Protein AF-A0A7L1Y1B6-F1 (afdb_monomer)

Organism: NCBI:txid312124

Foldseek 3Di:
DDKDKDWDQDPVHNVDIDIDIDDDQADPDPPCGVVSSVVVVVVVVVVVVVVVVVVVQVVCVVVVNDDPQDPVNVVVVVVVVVVVVVVVVVVVVVVVVVVVVVVVVVVD

Sequence (108 aa):
VEERCVYRVNPENSGWTEVKREAWVSSSLFGVSRAIQEFGLARFKSNVTKSTKGFEYVLARMQGEAPSKTLVETAKEATEKAKETALAATEKAKDLASKAATKKKQYV

InterPro domains:
  IPR006797 PRELI/MSF1 domain [PF04707] (1-64)
  IPR006797 PRELI/MSF1 domain [PS50904] (1-67)
  IPR037365 Slowmo/Ups family [PTHR11158] (1-67)

Mean predicted aligned error: 12.16 Å

Secondary structure (DSSP, 8-state):
-EEEEEEEE-SS-TT-EEEEEEEE-----TTTHHHHHHHHHHHHHHHHHHHHHHHHHHHHHHTT-S-S--HHHHHHHHHHHHHHHHHHHHHHHHHHHHHHHHHHHTT-

Solvent-accessible surface area (backbone atoms only — not comparable to full-atom values): 6361 Å² total; per-residue (Å²): 116,50,78,49,77,50,77,44,69,29,93,92,39,82,91,39,75,41,75,51,77,48,72,50,64,77,61,89,50,81,99,46,29,65,63,53,33,52,51,45,50,54,49,48,58,52,45,55,56,51,51,52,53,51,50,52,52,52,50,32,49,76,72,69,74,47,75,89,73,46,74,66,54,57,50,49,53,54,51,51,53,51,52,52,54,51,51,56,51,52,52,52,51,50,55,52,51,51,54,54,54,54,59,60,62,75,78,111

pLDDT: mean 87.61, std 12.49, range [43.19, 97.69]

Structure (mmCIF, N/CA/C/O backbone):
data_AF-A0A7L1Y1B6-F1
#
_entry.id   AF-A0A7L1Y1B6-F1
#
loop_
_atom_site.group_PDB
_atom_site.id
_atom_site.type_symbol
_atom_site.label_atom_id
_atom_site.label_alt_id
_atom_site.label_comp_id
_atom_site.label_asym_id
_atom_site.label_entity_id
_atom_site.label_seq_id
_atom_site.pdbx_PDB_ins_code
_atom_site.Cartn_x
_atom_site.Cartn_y
_atom_site.Cartn_z
_atom_site.occupancy
_atom_site.B_iso_or_equiv
_atom_site.auth_seq_id
_atom_site.auth_comp_id
_atom_site.auth_asym_id
_atom_site.auth_atom_id
_atom_site.pdbx_PDB_model_num
ATOM 1 N N . VAL A 1 1 ? -0.910 1.210 -13.619 1.00 87.75 1 VAL A N 1
ATOM 2 C CA . VAL A 1 1 ? -0.524 0.507 -12.377 1.00 87.75 1 VAL A CA 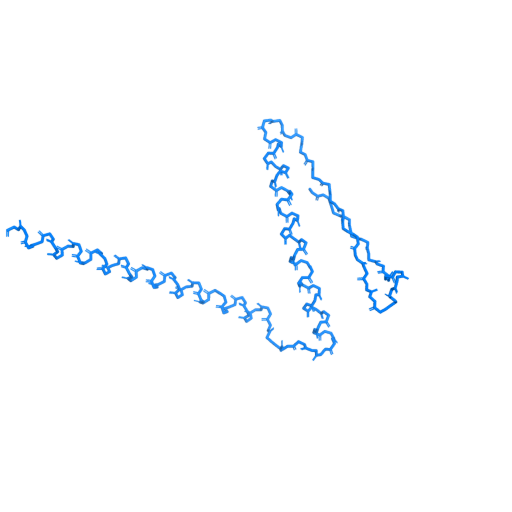1
ATOM 3 C C . VAL A 1 1 ? -1.374 -0.730 -12.314 1.00 87.75 1 VAL A C 1
ATOM 5 O O . VAL A 1 1 ? -2.591 -0.600 -12.284 1.00 87.75 1 VAL A O 1
ATOM 8 N N . GLU A 1 2 ? -0.738 -1.885 -12.369 1.00 95.69 2 GLU A N 1
ATOM 9 C CA . GLU A 1 2 ? -1.395 -3.181 -12.213 1.00 95.69 2 GLU A CA 1
ATOM 10 C C . GLU A 1 2 ? -1.117 -3.675 -10.795 1.00 95.69 2 GLU A C 1
ATOM 12 O O . GLU A 1 2 ? -0.001 -3.501 -10.306 1.00 95.69 2 GLU A O 1
ATOM 17 N N . GLU A 1 3 ? -2.116 -4.243 -10.124 1.00 95.75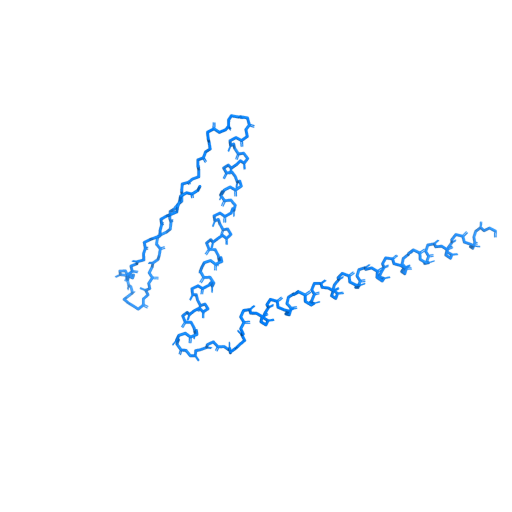 3 GLU A N 1
ATOM 18 C CA . GLU A 1 3 ? -2.002 -4.731 -8.747 1.00 95.75 3 GLU A CA 1
ATOM 19 C C . GLU A 1 3 ? -2.514 -6.168 -8.660 1.00 95.75 3 GLU A C 1
ATOM 21 O O . GLU A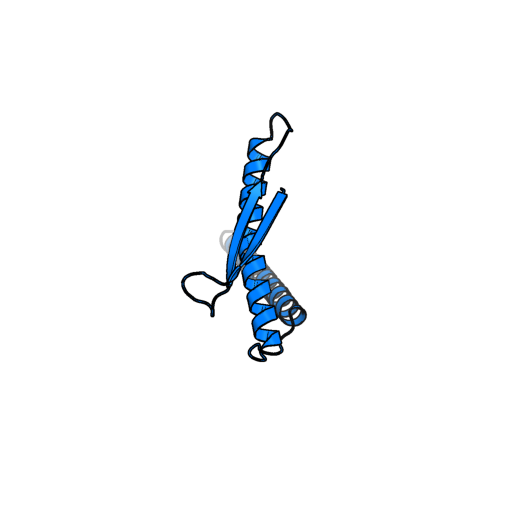 1 3 ? -3.574 -6.498 -9.195 1.00 95.75 3 GLU A O 1
ATOM 26 N N . ARG A 1 4 ? -1.773 -7.016 -7.944 1.00 96.94 4 ARG A N 1
ATOM 27 C CA . ARG A 1 4 ? -2.178 -8.376 -7.598 1.00 96.94 4 ARG A CA 1
ATOM 28 C C . ARG A 1 4 ? -2.113 -8.559 -6.090 1.00 96.94 4 ARG A C 1
ATOM 30 O O . ARG A 1 4 ? -1.062 -8.373 -5.480 1.00 96.94 4 ARG A O 1
ATOM 37 N N . CYS A 1 5 ? -3.230 -8.976 -5.503 1.00 96.88 5 CYS A N 1
ATOM 38 C CA . CYS A 1 5 ? -3.314 -9.367 -4.101 1.00 96.88 5 CYS A CA 1
ATOM 39 C C . CYS A 1 5 ? -3.683 -10.846 -3.998 1.00 96.88 5 CYS A C 1
ATOM 41 O O . CYS A 1 5 ? -4.682 -11.273 -4.572 1.00 96.88 5 CYS A O 1
ATOM 43 N N . VAL A 1 6 ? -2.900 -11.614 -3.245 1.00 97.69 6 VAL A N 1
ATOM 44 C CA . VAL A 1 6 ? -3.199 -13.012 -2.918 1.00 97.69 6 VAL A CA 1
ATOM 45 C C . VAL A 1 6 ? -3.388 -13.115 -1.415 1.00 97.69 6 VAL A C 1
ATOM 47 O O . VAL A 1 6 ? -2.471 -12.806 -0.654 1.00 97.69 6 VAL A O 1
ATOM 50 N N . TYR A 1 7 ? -4.576 -13.548 -1.008 1.00 96.88 7 TYR A N 1
ATOM 51 C CA . TYR A 1 7 ? -4.936 -13.784 0.384 1.00 96.88 7 TYR A CA 1
ATOM 52 C C . TYR A 1 7 ? -4.872 -15.282 0.656 1.00 96.88 7 TYR A C 1
ATOM 54 O O . TYR A 1 7 ? -5.399 -16.072 -0.129 1.00 96.88 7 TYR A O 1
ATOM 62 N N . ARG A 1 8 ? -4.216 -15.675 1.745 1.00 97.25 8 ARG A N 1
ATOM 63 C CA . ARG A 1 8 ? -4.145 -17.072 2.182 1.00 97.25 8 ARG A CA 1
ATOM 64 C C . ARG A 1 8 ? -4.107 -17.149 3.703 1.00 97.25 8 ARG A C 1
ATOM 66 O O . ARG A 1 8 ? -3.774 -16.171 4.369 1.00 97.25 8 ARG A O 1
ATOM 73 N N . VAL A 1 9 ? -4.461 -18.306 4.246 1.00 97.44 9 VAL A N 1
ATOM 74 C CA . VAL A 1 9 ? -4.264 -18.583 5.673 1.00 97.44 9 VAL A CA 1
ATOM 75 C C . VAL A 1 9 ? -2.763 -18.601 5.947 1.00 97.44 9 VAL A C 1
ATOM 77 O O . VAL A 1 9 ? -2.002 -19.158 5.153 1.00 97.44 9 VAL A O 1
ATOM 80 N N . ASN A 1 10 ? -2.335 -17.955 7.028 1.00 96.62 10 ASN A N 1
ATOM 81 C CA . ASN A 1 10 ? -0.928 -17.904 7.388 1.00 96.62 10 ASN A CA 1
ATOM 82 C C . ASN A 1 10 ? -0.438 -19.322 7.771 1.00 96.62 10 ASN A C 1
ATOM 84 O O . ASN A 1 10 ? -1.102 -20.005 8.554 1.00 96.62 10 ASN A O 1
ATOM 88 N N . PRO A 1 11 ? 0.702 -19.786 7.227 1.00 94.88 11 PRO A N 1
ATOM 89 C CA . PRO A 1 11 ? 1.200 -21.143 7.449 1.00 94.88 11 PRO A CA 1
ATOM 90 C C . PRO A 1 11 ? 1.675 -21.391 8.887 1.00 94.88 11 PRO A C 1
ATOM 92 O O . PRO A 1 11 ? 1.684 -22.534 9.330 1.00 94.88 11 PRO A O 1
ATOM 95 N N . GLU A 1 12 ? 2.066 -20.342 9.611 1.00 96.75 12 GLU A N 1
ATOM 96 C CA . GLU A 1 12 ? 2.525 -20.402 11.003 1.00 96.75 12 GLU A CA 1
ATOM 97 C C . GLU A 1 12 ? 1.367 -20.236 11.996 1.00 96.75 12 GLU A C 1
ATOM 99 O O . GLU A 1 12 ? 1.442 -20.708 13.129 1.00 96.75 12 GLU A O 1
ATOM 104 N N . ASN A 1 13 ? 0.282 -19.575 11.582 1.00 96.50 13 ASN A N 1
ATOM 105 C CA . ASN A 1 13 ? -0.883 -19.331 12.421 1.00 96.50 13 ASN A CA 1
ATOM 106 C C . ASN A 1 13 ? -2.183 -19.423 11.615 1.00 96.50 13 ASN A C 1
ATOM 108 O O . ASN A 1 13 ? -2.556 -18.497 10.895 1.00 96.50 13 ASN A O 1
ATOM 112 N N . SER A 1 14 ? -2.937 -20.505 11.817 1.00 94.81 14 SER A N 1
ATOM 113 C CA . SER A 1 14 ? -4.204 -20.742 11.118 1.00 94.81 14 SER A CA 1
ATOM 114 C C . SER A 1 14 ? -5.309 -19.732 11.448 1.00 94.81 14 SER A C 1
ATOM 116 O O . SER A 1 14 ? -6.297 -19.653 10.723 1.00 94.81 14 SER A O 1
ATOM 118 N N . GLY A 1 15 ? -5.167 -18.969 12.536 1.00 95.00 15 GLY A N 1
ATOM 119 C CA . GLY A 1 15 ? -6.078 -17.885 12.899 1.00 95.00 15 GLY A CA 1
ATOM 120 C C . GLY A 1 15 ? -5.804 -16.577 12.154 1.00 95.00 15 GLY A C 1
ATOM 121 O O . GLY A 1 15 ? -6.594 -15.642 12.262 1.00 95.00 15 GLY A O 1
ATOM 122 N N . TRP A 1 16 ? -4.697 -16.476 11.413 1.00 95.50 16 TRP A N 1
ATOM 123 C CA . TRP A 1 16 ? -4.319 -15.268 10.683 1.00 95.50 16 TRP A CA 1
ATOM 124 C C . TRP A 1 16 ? -4.508 -15.441 9.179 1.00 95.50 16 TRP A C 1
ATOM 126 O O . TRP A 1 16 ? -4.249 -16.495 8.602 1.00 95.50 16 TRP A O 1
ATOM 136 N N . THR A 1 17 ? -4.919 -14.358 8.522 1.00 95.81 17 THR A N 1
ATOM 137 C CA . THR A 1 17 ? -4.891 -14.256 7.061 1.00 95.81 17 THR A CA 1
ATOM 138 C C . THR A 1 17 ? -3.694 -13.411 6.665 1.00 95.81 17 THR A C 1
ATOM 140 O O . THR A 1 17 ? -3.592 -12.250 7.056 1.00 95.81 17 THR A O 1
ATOM 143 N N . GLU A 1 18 ? -2.791 -13.977 5.875 1.00 95.81 18 GLU A N 1
ATOM 144 C CA . GLU A 1 18 ? -1.711 -13.218 5.262 1.00 95.81 18 GLU A CA 1
ATOM 145 C C . GLU A 1 18 ? -2.115 -12.726 3.867 1.00 95.81 18 GLU A C 1
ATOM 147 O O . GLU A 1 18 ? -2.833 -13.393 3.115 1.00 95.81 18 GLU A O 1
ATOM 152 N N . VAL A 1 19 ? -1.633 -11.538 3.509 1.00 96.19 19 VAL A N 1
ATOM 153 C CA . VAL A 1 19 ? -1.857 -10.938 2.195 1.00 96.19 19 VAL A CA 1
ATOM 154 C C . VAL A 1 19 ? -0.522 -10.628 1.536 1.00 96.19 19 VAL A C 1
ATOM 156 O O . VAL A 1 19 ? 0.277 -9.846 2.046 1.00 96.19 19 VAL A O 1
ATOM 159 N N . LYS A 1 20 ? -0.292 -11.209 0.357 1.00 96.69 20 LYS A N 1
ATOM 160 C CA . LYS A 1 20 ? 0.827 -10.842 -0.511 1.00 96.69 20 LYS A CA 1
ATOM 161 C C . LYS A 1 20 ? 0.332 -9.846 -1.556 1.00 96.69 20 LYS A C 1
ATOM 163 O O . LYS A 1 20 ? -0.565 -10.179 -2.329 1.00 96.69 20 LYS A O 1
ATOM 168 N N . ARG A 1 21 ? 0.912 -8.643 -1.577 1.00 96.88 21 ARG A N 1
ATOM 169 C CA . ARG A 1 21 ? 0.563 -7.570 -2.524 1.00 96.88 21 ARG A CA 1
ATOM 170 C C . ARG A 1 21 ? 1.737 -7.259 -3.436 1.00 96.88 21 ARG A C 1
ATOM 172 O O . ARG A 1 21 ? 2.842 -7.013 -2.960 1.00 96.88 21 ARG A O 1
ATOM 179 N N . GLU A 1 22 ? 1.482 -7.248 -4.732 1.00 96.56 22 GLU A N 1
ATOM 180 C CA . GLU A 1 22 ? 2.454 -6.935 -5.776 1.00 96.56 22 GLU A CA 1
ATOM 181 C C . GLU A 1 22 ? 1.860 -5.870 -6.696 1.00 96.56 22 GLU A C 1
ATOM 183 O O . GLU A 1 22 ? 0.658 -5.885 -6.968 1.00 96.56 22 GLU A O 1
ATOM 188 N N . ALA A 1 23 ? 2.692 -4.944 -7.169 1.00 96.44 23 ALA A N 1
ATOM 189 C CA . ALA A 1 23 ? 2.266 -3.927 -8.117 1.00 96.44 23 ALA A CA 1
ATOM 190 C C . ALA A 1 23 ? 3.325 -3.672 -9.187 1.00 96.44 23 ALA A C 1
ATOM 192 O O . ALA A 1 23 ? 4.520 -3.615 -8.895 1.00 96.44 23 ALA A O 1
ATOM 193 N N . TRP A 1 24 ? 2.860 -3.453 -10.415 1.00 96.81 24 TRP A N 1
ATOM 194 C CA . TRP A 1 24 ? 3.685 -3.088 -11.561 1.00 96.81 24 TRP A CA 1
ATOM 195 C C . TRP A 1 24 ? 3.351 -1.663 -11.995 1.00 96.81 24 TRP A C 1
ATOM 197 O O . TRP A 1 24 ? 2.209 -1.326 -12.334 1.00 96.81 24 TRP A O 1
ATOM 207 N N . VAL A 1 25 ? 4.367 -0.800 -11.953 1.00 94.56 25 VAL A N 1
ATOM 208 C CA . VAL A 1 25 ? 4.270 0.607 -12.344 1.00 94.56 25 VAL A C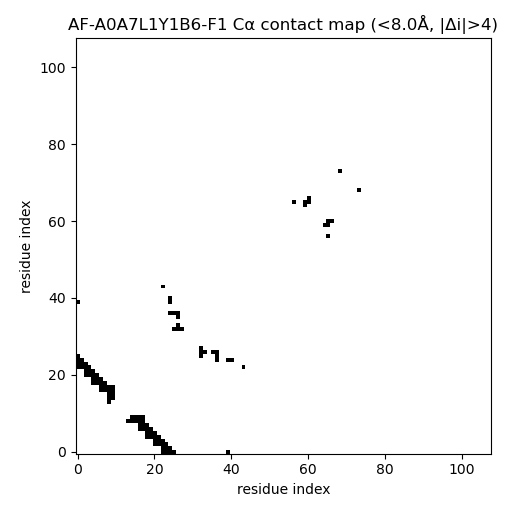A 1
ATOM 209 C C . VAL A 1 25 ? 5.182 0.839 -13.542 1.00 94.56 25 VAL A C 1
ATOM 211 O O . VAL A 1 25 ? 6.396 0.941 -13.403 1.00 94.56 25 VAL A O 1
ATOM 214 N N . SER A 1 26 ? 4.587 0.927 -14.726 1.00 93.12 26 SER A N 1
ATOM 215 C CA . SER A 1 26 ? 5.276 1.176 -15.991 1.00 93.12 26 SER A CA 1
ATOM 216 C C . SER A 1 26 ? 4.778 2.477 -16.631 1.00 93.12 26 SER A C 1
ATOM 218 O O . SER A 1 26 ? 3.666 2.937 -16.367 1.00 93.12 26 SER A O 1
ATOM 220 N N . SER A 1 27 ? 5.627 3.101 -17.452 1.00 94.00 27 SER A N 1
ATOM 221 C CA . SER A 1 27 ? 5.262 4.258 -18.275 1.00 94.00 27 SER A CA 1
ATOM 222 C C . SER A 1 27 ? 6.084 4.250 -19.558 1.00 94.00 27 SER A C 1
ATOM 224 O O . SER A 1 27 ? 7.310 4.175 -19.497 1.00 94.00 27 SER A O 1
ATOM 226 N N . SER A 1 28 ? 5.408 4.336 -20.703 1.00 93.75 28 SER A N 1
ATOM 227 C CA . SER A 1 28 ? 6.012 4.442 -22.038 1.00 93.75 28 SER A CA 1
ATOM 228 C C . SER A 1 28 ? 6.219 5.893 -22.493 1.00 93.75 28 SER A C 1
ATOM 230 O O . SER A 1 28 ? 6.751 6.129 -23.575 1.00 93.75 28 SER A O 1
ATOM 232 N N . LEU A 1 29 ? 5.811 6.878 -21.683 1.00 92.44 29 LEU A N 1
ATOM 233 C CA . LEU A 1 29 ? 5.884 8.297 -22.032 1.00 92.44 29 LEU A CA 1
ATOM 234 C C . LEU A 1 29 ? 7.299 8.844 -21.824 1.00 92.44 29 LEU A C 1
ATOM 236 O O . LEU A 1 29 ? 7.747 9.061 -20.695 1.00 92.44 29 LEU A O 1
ATOM 240 N N . PHE A 1 30 ? 7.997 9.085 -22.931 1.00 88.75 30 PHE A N 1
ATOM 241 C CA . PHE A 1 30 ? 9.341 9.655 -22.929 1.00 88.75 30 PHE A CA 1
ATOM 242 C C . PHE A 1 30 ? 9.355 11.070 -22.323 1.00 88.75 30 PHE A C 1
ATOM 244 O O . PHE A 1 30 ? 8.409 11.838 -22.477 1.00 88.75 30 PHE A O 1
ATOM 251 N N . GLY A 1 31 ? 10.418 11.411 -21.592 1.00 92.75 31 GLY A N 1
ATOM 252 C CA . GLY A 1 31 ? 10.579 12.716 -20.934 1.00 92.75 31 GLY A CA 1
ATOM 253 C C . GLY A 1 31 ? 9.864 12.874 -19.584 1.00 92.75 31 GLY A C 1
ATOM 254 O O . GLY A 1 31 ? 10.287 13.697 -18.779 1.00 92.75 31 GLY A O 1
ATOM 255 N N . VAL A 1 32 ? 8.844 12.061 -19.281 1.00 94.94 32 VAL A N 1
ATOM 256 C CA . VAL A 1 32 ? 8.106 12.114 -17.995 1.00 94.94 32 VAL A CA 1
ATOM 257 C C . VAL A 1 32 ? 7.929 10.751 -17.317 1.00 94.94 32 VAL A C 1
ATOM 259 O O . VAL A 1 32 ? 7.305 10.656 -16.258 1.00 94.94 32 VAL A O 1
ATOM 262 N N . SER A 1 33 ? 8.488 9.685 -17.893 1.00 94.88 33 SER A N 1
ATOM 263 C CA . SER A 1 33 ? 8.327 8.303 -17.421 1.00 94.88 33 SER A CA 1
ATOM 264 C C . SER A 1 33 ? 8.651 8.136 -15.937 1.00 94.88 33 SER A C 1
ATOM 266 O O . SER A 1 33 ? 7.857 7.548 -15.203 1.00 94.88 33 SER A O 1
ATOM 268 N N . ARG A 1 34 ? 9.767 8.713 -15.477 1.00 94.38 34 ARG A N 1
ATOM 269 C CA . ARG A 1 34 ? 10.200 8.646 -14.076 1.00 94.38 34 ARG A CA 1
ATOM 270 C C . ARG A 1 34 ? 9.202 9.303 -13.123 1.00 94.38 34 ARG A C 1
ATOM 272 O O . ARG A 1 34 ? 8.834 8.692 -12.127 1.00 94.38 34 ARG A O 1
ATOM 279 N N . ALA A 1 35 ? 8.719 10.501 -13.451 1.00 95.56 35 ALA A N 1
ATOM 280 C CA . ALA A 1 35 ? 7.745 11.206 -12.619 1.00 95.56 35 ALA A CA 1
ATOM 281 C C . ALA A 1 35 ? 6.431 10.414 -12.498 1.00 95.56 35 ALA A C 1
ATOM 283 O O . ALA A 1 35 ? 5.862 10.303 -11.413 1.00 95.56 35 ALA A O 1
ATOM 284 N N . ILE A 1 36 ? 5.978 9.798 -13.595 1.00 95.44 36 ILE A N 1
ATOM 285 C CA . ILE A 1 36 ? 4.785 8.939 -13.601 1.00 95.44 36 ILE A CA 1
ATOM 286 C C . ILE A 1 36 ? 5.001 7.686 -12.745 1.00 95.44 36 ILE A C 1
ATOM 288 O O . ILE A 1 36 ? 4.103 7.289 -12.000 1.00 95.44 36 ILE A O 1
ATOM 292 N N . GLN A 1 37 ? 6.181 7.067 -12.824 1.00 95.88 37 GLN A N 1
ATOM 293 C CA . GLN A 1 37 ? 6.509 5.893 -12.017 1.00 95.88 37 GLN A CA 1
ATOM 294 C C . GLN A 1 37 ? 6.575 6.224 -10.523 1.00 95.88 37 GLN A C 1
ATOM 296 O O . GLN A 1 37 ? 5.979 5.517 -9.710 1.00 95.88 37 GLN A O 1
ATOM 301 N N . GLU A 1 38 ? 7.228 7.326 -10.154 1.00 95.75 38 GLU A N 1
ATOM 302 C CA . GLU A 1 38 ? 7.298 7.796 -8.767 1.00 95.75 38 GLU A CA 1
ATOM 303 C C . GLU A 1 38 ? 5.904 8.144 -8.223 1.00 95.75 38 GLU A C 1
ATOM 305 O O . GLU A 1 38 ? 5.545 7.724 -7.118 1.00 95.75 38 GLU A O 1
ATOM 310 N N . PHE A 1 39 ? 5.069 8.814 -9.025 1.00 95.94 39 PHE A N 1
ATOM 311 C CA . PHE A 1 39 ? 3.669 9.074 -8.687 1.00 95.94 39 PHE A CA 1
ATOM 312 C C . P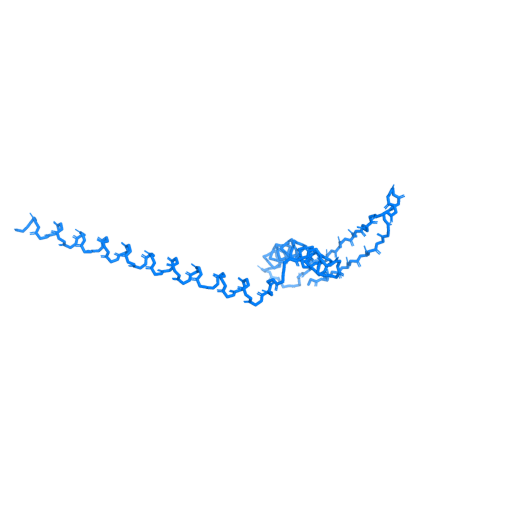HE A 1 39 ? 2.877 7.777 -8.476 1.00 95.94 39 PHE A C 1
ATOM 314 O O . PHE A 1 39 ? 2.161 7.634 -7.480 1.00 95.94 39 PHE A O 1
ATOM 321 N N . GLY A 1 40 ? 3.019 6.809 -9.385 1.00 96.12 40 GLY A N 1
ATOM 322 C CA . GLY A 1 40 ? 2.365 5.506 -9.286 1.00 96.12 40 GLY A CA 1
ATOM 32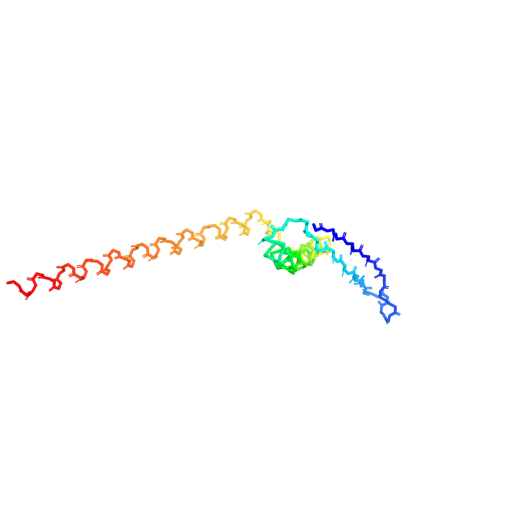3 C C . GLY A 1 40 ? 2.783 4.739 -8.030 1.00 96.12 40 GLY A C 1
ATOM 324 O O . GLY A 1 40 ? 1.924 4.203 -7.329 1.00 96.12 40 GLY A O 1
ATOM 325 N N . LEU A 1 41 ? 4.075 4.755 -7.691 1.00 95.19 41 LEU A N 1
ATOM 326 C CA . LEU A 1 41 ? 4.607 4.132 -6.478 1.00 95.19 41 LEU A CA 1
ATOM 327 C C . LEU A 1 41 ? 4.067 4.798 -5.206 1.00 95.19 41 LEU A C 1
ATOM 329 O O . LEU A 1 41 ? 3.634 4.107 -4.282 1.00 95.19 41 LEU A O 1
ATOM 333 N N . ALA A 1 42 ? 4.065 6.132 -5.151 1.00 96.38 42 ALA A N 1
ATOM 334 C CA . ALA A 1 42 ? 3.515 6.873 -4.018 1.00 96.38 42 ALA A CA 1
ATOM 335 C C . ALA A 1 42 ? 2.019 6.569 -3.826 1.00 96.38 42 ALA A C 1
ATOM 337 O O . ALA A 1 42 ? 1.561 6.326 -2.704 1.00 96.38 42 ALA A O 1
ATOM 338 N N . ARG A 1 43 ? 1.264 6.507 -4.929 1.00 96.31 43 ARG A N 1
ATOM 339 C CA . ARG A 1 43 ? -0.159 6.158 -4.912 1.00 96.31 43 ARG A CA 1
ATOM 340 C C . ARG A 1 43 ? -0.387 4.725 -4.438 1.00 96.31 43 ARG A C 1
ATOM 342 O O . ARG A 1 43 ? -1.255 4.518 -3.594 1.00 96.31 43 ARG A O 1
ATOM 349 N N . PHE A 1 44 ? 0.406 3.762 -4.909 1.00 95.50 44 PHE A N 1
ATOM 350 C CA . PHE A 1 44 ? 0.329 2.372 -4.455 1.00 95.50 44 PHE A CA 1
ATOM 351 C C . PHE A 1 44 ? 0.544 2.259 -2.940 1.00 95.50 44 PHE A C 1
ATOM 353 O O . PHE A 1 44 ? -0.293 1.687 -2.247 1.00 95.50 44 PHE A O 1
ATOM 360 N N . LYS A 1 45 ? 1.589 2.896 -2.393 1.00 95.00 45 LYS A N 1
ATOM 361 C CA . LYS A 1 45 ? 1.843 2.912 -0.940 1.00 95.00 45 LYS A CA 1
ATOM 362 C C . LYS A 1 45 ? 0.666 3.491 -0.146 1.00 95.00 45 LYS A C 1
ATOM 364 O O . LYS A 1 45 ? 0.272 2.929 0.871 1.00 95.00 45 LYS A O 1
ATOM 369 N N . SER A 1 46 ? 0.072 4.592 -0.617 1.00 96.12 46 SER A N 1
ATOM 370 C CA . SER A 1 46 ? -1.119 5.175 0.020 1.00 96.12 46 SER A CA 1
ATOM 371 C C . SER A 1 46 ? -2.323 4.230 -0.035 1.00 96.12 46 SER A C 1
ATOM 373 O O . SER A 1 46 ? -3.052 4.091 0.950 1.00 96.12 46 SER A O 1
ATOM 375 N N . ASN A 1 47 ? -2.522 3.568 -1.176 1.00 95.50 47 ASN A N 1
ATOM 376 C CA . ASN A 1 47 ? -3.621 2.635 -1.380 1.00 95.50 47 ASN A CA 1
ATOM 377 C C . ASN A 1 47 ? -3.494 1.405 -0.480 1.00 95.50 47 ASN A C 1
ATOM 379 O O . ASN A 1 47 ? -4.491 1.017 0.113 1.00 95.50 47 ASN A O 1
ATOM 383 N N . VAL A 1 48 ? -2.290 0.861 -0.286 1.00 95.56 48 VAL A N 1
ATOM 384 C CA . VAL A 1 48 ? -2.039 -0.254 0.643 1.00 95.56 48 VAL A CA 1
ATOM 385 C C . VAL A 1 48 ? -2.585 0.055 2.040 1.00 95.56 48 VAL A C 1
ATOM 387 O O . VAL A 1 48 ? -3.344 -0.738 2.595 1.00 95.56 48 VAL A O 1
ATOM 390 N N . THR A 1 49 ? -2.275 1.236 2.581 1.00 94.44 49 THR A N 1
ATOM 391 C CA . THR A 1 49 ? -2.770 1.662 3.898 1.00 94.44 49 THR A CA 1
ATOM 392 C C . THR A 1 49 ? -4.287 1.833 3.915 1.00 94.44 49 THR A C 1
ATOM 394 O O . THR A 1 49 ? -4.945 1.408 4.863 1.00 94.44 49 THR A O 1
ATOM 397 N N . LYS A 1 50 ? -4.862 2.457 2.880 1.00 95.69 50 LYS A N 1
ATOM 398 C CA . LYS A 1 50 ? -6.314 2.682 2.787 1.00 95.69 50 LYS A CA 1
ATOM 399 C C . LYS A 1 50 ? -7.083 1.368 2.690 1.00 95.69 50 LYS A C 1
ATOM 401 O O . LYS A 1 50 ? -8.062 1.198 3.405 1.00 95.69 50 LYS A O 1
ATOM 406 N N . SER A 1 51 ? -6.621 0.447 1.850 1.00 94.69 51 SER A N 1
ATOM 407 C CA . SER A 1 51 ? -7.243 -0.860 1.660 1.00 94.69 51 SER A CA 1
ATOM 408 C C . SER A 1 51 ? -7.172 -1.694 2.935 1.00 94.69 51 SER A C 1
ATOM 410 O O . SER A 1 51 ? -8.192 -2.240 3.333 1.00 94.69 51 SER A O 1
ATOM 412 N N . THR A 1 52 ? -6.023 -1.740 3.626 1.00 94.19 52 THR A N 1
ATOM 413 C CA . THR A 1 52 ? -5.923 -2.430 4.926 1.00 94.19 52 THR A CA 1
ATOM 414 C C . THR A 1 52 ? -6.913 -1.855 5.945 1.00 94.19 52 THR A C 1
ATOM 416 O O . THR A 1 52 ? -7.708 -2.610 6.493 1.00 94.19 52 THR A O 1
ATOM 419 N N . LYS A 1 53 ? -6.960 -0.526 6.121 1.00 93.81 53 LYS A N 1
ATOM 420 C CA . LYS A 1 53 ? -7.919 0.117 7.040 1.00 93.81 53 LYS A CA 1
ATOM 421 C C . LYS A 1 53 ? -9.378 -0.136 6.654 1.00 93.81 53 LYS A C 1
ATOM 423 O O . LYS A 1 53 ? -10.228 -0.315 7.518 1.00 93.81 53 LYS A O 1
ATOM 428 N N . GLY A 1 54 ? -9.679 -0.133 5.355 1.00 94.00 54 GLY A N 1
ATOM 429 C CA . GLY A 1 54 ? -11.014 -0.443 4.847 1.00 94.00 54 GLY A CA 1
ATOM 430 C C . GLY A 1 54 ? -11.427 -1.881 5.157 1.00 94.00 54 GLY A C 1
ATOM 431 O O . GLY A 1 54 ? -12.554 -2.106 5.591 1.00 94.00 54 GLY A O 1
ATOM 432 N N . PHE A 1 55 ? -10.509 -2.838 4.996 1.00 93.56 55 PHE A N 1
ATOM 433 C CA . PHE A 1 55 ? -10.740 -4.231 5.377 1.00 93.56 55 PHE A CA 1
ATOM 434 C C . PHE A 1 55 ? -10.971 -4.380 6.879 1.00 93.56 55 PHE A C 1
ATOM 436 O O . PHE A 1 55 ? -11.968 -4.979 7.266 1.00 93.56 55 PHE A O 1
ATOM 443 N N . GLU A 1 56 ? -10.110 -3.795 7.714 1.00 91.56 56 GLU A N 1
ATOM 444 C CA . GLU A 1 56 ? -10.268 -3.804 9.175 1.00 91.56 56 GLU A CA 1
ATOM 445 C C . GLU A 1 56 ? -11.631 -3.240 9.597 1.00 91.56 56 GLU A C 1
ATOM 447 O O . GLU A 1 56 ? -12.333 -3.853 10.396 1.00 91.56 56 GLU A O 1
ATOM 452 N N . TYR A 1 57 ? -12.054 -2.119 9.001 1.00 90.75 57 TYR A N 1
ATOM 453 C CA . TYR A 1 57 ? -13.361 -1.518 9.273 1.00 90.75 57 TYR A CA 1
ATOM 454 C C . TYR A 1 57 ? -14.524 -2.461 8.941 1.00 90.75 57 TYR A C 1
ATOM 456 O O . TYR A 1 57 ? -15.445 -2.623 9.743 1.00 90.75 57 TYR A O 1
ATOM 464 N N . VAL A 1 58 ? -14.502 -3.083 7.758 1.00 92.44 58 VAL A N 1
ATOM 465 C CA . VAL A 1 58 ? -15.568 -4.004 7.339 1.00 92.44 58 VAL A CA 1
ATOM 466 C C . VAL A 1 58 ? -15.581 -5.253 8.218 1.00 92.44 58 VAL A C 1
ATOM 468 O O . VAL A 1 58 ? -16.657 -5.660 8.647 1.00 92.44 58 VAL A O 1
ATOM 471 N N . LEU A 1 59 ? -14.415 -5.820 8.540 1.00 91.12 59 LEU A N 1
ATOM 472 C CA . LEU A 1 59 ? -14.301 -6.993 9.410 1.00 91.12 59 LEU A CA 1
ATOM 473 C C . LEU A 1 59 ? -14.841 -6.710 10.814 1.00 91.12 59 LEU A C 1
ATOM 475 O O . LEU A 1 59 ? -15.710 -7.444 11.278 1.00 91.12 59 LEU A O 1
ATOM 479 N N . ALA A 1 60 ? -14.428 -5.603 11.436 1.00 88.81 60 ALA A N 1
ATOM 480 C CA . ALA A 1 60 ? -14.933 -5.198 12.746 1.00 88.81 60 ALA A CA 1
ATOM 481 C C . ALA A 1 60 ? -16.456 -4.984 12.729 1.00 88.81 60 ALA A C 1
ATOM 483 O O . ALA A 1 60 ? -17.159 -5.349 13.669 1.00 88.81 60 ALA A O 1
ATOM 484 N N . ARG A 1 61 ? -17.004 -4.435 11.635 1.00 88.81 61 ARG A N 1
ATOM 485 C CA . ARG A 1 61 ? -18.456 -4.271 11.479 1.00 88.81 61 ARG A CA 1
ATOM 486 C C . ARG A 1 61 ? -19.180 -5.607 11.308 1.00 88.81 61 ARG A C 1
ATOM 488 O O . ARG A 1 61 ? -20.260 -5.772 11.863 1.00 88.81 61 ARG A O 1
ATOM 495 N N . MET A 1 62 ? -18.605 -6.545 10.559 1.00 89.94 62 MET A N 1
ATOM 496 C CA . MET A 1 62 ? -19.152 -7.897 10.399 1.00 89.94 62 MET A CA 1
ATOM 497 C C . MET A 1 62 ? -19.120 -8.689 11.712 1.00 89.94 62 MET A C 1
ATOM 499 O O . MET A 1 62 ? -20.023 -9.480 11.960 1.00 89.94 62 MET A O 1
ATOM 503 N N . GLN A 1 63 ? -18.109 -8.456 12.551 1.00 89.31 63 GLN A N 1
ATOM 504 C CA . GLN A 1 63 ? -17.933 -9.097 13.859 1.00 89.31 63 GLN A CA 1
ATOM 505 C C . GLN A 1 63 ? -18.726 -8.408 14.985 1.00 89.31 63 GLN A C 1
ATOM 507 O O . GLN A 1 63 ? -18.775 -8.917 16.099 1.00 89.31 63 GLN A O 1
ATOM 512 N N . GLY A 1 64 ? -19.378 -7.273 14.704 1.00 85.38 64 GLY A N 1
ATOM 513 C CA . GLY A 1 64 ? -20.154 -6.514 15.691 1.00 85.38 64 GLY A CA 1
ATOM 514 C C . GLY A 1 64 ? -19.309 -5.680 16.662 1.00 85.38 64 GLY A C 1
ATOM 515 O O . GLY A 1 64 ? -19.846 -5.148 17.628 1.00 85.38 64 GLY A O 1
ATOM 516 N N . GLU A 1 65 ? -18.009 -5.538 16.404 1.00 78.75 65 GLU A N 1
ATOM 517 C CA . GLU A 1 65 ? -17.052 -4.809 17.247 1.00 78.75 65 GLU A CA 1
ATOM 518 C C . GLU A 1 65 ? -16.968 -3.310 16.903 1.00 78.75 65 GLU A C 1
ATOM 520 O O . GLU A 1 65 ? -16.491 -2.503 17.703 1.00 78.75 65 GLU A O 1
ATOM 525 N N . ALA A 1 66 ? -17.419 -2.903 15.712 1.00 67.50 66 ALA A N 1
ATOM 526 C CA . ALA A 1 66 ? -17.303 -1.516 15.267 1.00 67.50 66 ALA A CA 1
ATOM 527 C C . ALA A 1 66 ? -18.399 -0.601 15.865 1.00 67.50 66 ALA A C 1
ATOM 529 O O . ALA A 1 66 ? -19.585 -0.937 15.785 1.00 67.50 66 ALA A O 1
ATOM 530 N N . PRO A 1 67 ? -18.053 0.613 16.351 1.00 61.31 67 PRO A N 1
ATOM 531 C CA . PRO A 1 67 ? -19.044 1.640 16.649 1.00 61.31 67 PRO A CA 1
ATOM 532 C C . PRO A 1 67 ? -19.830 1.975 15.377 1.00 61.31 67 PRO A C 1
ATOM 534 O O . PRO A 1 67 ? -19.252 2.149 14.304 1.00 61.31 67 PRO A O 1
ATOM 537 N N . SER A 1 68 ? -21.147 2.120 15.499 1.00 59.06 68 SER A N 1
ATOM 538 C CA . SER A 1 68 ? -22.105 2.347 14.406 1.00 59.06 68 SER A CA 1
ATOM 539 C C . SER A 1 68 ? -21.944 3.670 13.640 1.00 59.06 68 SER A C 1
ATOM 541 O O . SER A 1 68 ? -22.816 4.013 12.840 1.00 59.06 68 SER A O 1
ATOM 543 N N . LYS A 1 69 ? -20.846 4.413 13.836 1.00 61.94 69 LYS A N 1
ATOM 544 C CA . LYS A 1 69 ? -20.588 5.633 13.074 1.00 61.94 69 LYS A CA 1
ATOM 545 C C . LYS A 1 69 ? -20.291 5.271 11.626 1.00 61.94 69 LYS A C 1
ATOM 547 O O . LYS A 1 69 ? -19.349 4.543 11.296 1.00 61.94 69 LYS A O 1
ATOM 552 N N . THR A 1 70 ? -21.143 5.759 10.741 1.00 62.94 70 THR A N 1
ATOM 553 C CA . THR A 1 70 ? -21.018 5.496 9.308 1.00 62.94 70 THR A CA 1
ATOM 554 C C . THR A 1 70 ? -19.857 6.303 8.724 1.00 62.94 70 THR A C 1
ATOM 556 O O . THR A 1 70 ? -19.566 7.406 9.181 1.00 62.94 70 THR A O 1
ATOM 559 N N . LEU A 1 71 ? -19.213 5.804 7.659 1.00 65.19 71 LEU A N 1
ATOM 560 C CA . LEU A 1 71 ? -18.181 6.557 6.920 1.00 65.19 71 LEU A CA 1
ATOM 561 C C . LEU A 1 71 ? -18.662 7.961 6.499 1.00 65.19 71 LEU A C 1
ATOM 563 O O . LEU A 1 71 ? -17.861 8.885 6.379 1.00 65.19 71 LEU A O 1
ATOM 567 N N . VAL A 1 72 ? -19.976 8.124 6.312 1.00 65.44 72 VAL A N 1
ATOM 568 C CA . VAL A 1 72 ? -20.642 9.397 6.013 1.00 65.44 72 VAL A CA 1
ATOM 569 C C . VAL A 1 72 ? -20.558 10.374 7.186 1.00 65.44 72 VAL A C 1
ATOM 571 O O . VAL A 1 72 ? -20.293 11.553 6.965 1.00 65.44 72 VAL A O 1
ATOM 574 N N . GLU A 1 73 ? -20.743 9.914 8.424 1.00 71.75 73 GLU A N 1
ATOM 575 C CA . GLU A 1 73 ? -20.584 10.758 9.614 1.00 71.75 73 GLU A CA 1
ATOM 576 C C . GLU A 1 73 ? -19.131 11.161 9.824 1.00 71.75 73 GLU A C 1
ATOM 578 O O . GLU A 1 73 ? -18.861 12.335 10.053 1.00 71.75 73 GLU A O 1
ATOM 583 N N . THR A 1 74 ? -18.185 10.234 9.655 1.00 74.00 74 THR A N 1
ATOM 584 C CA . THR A 1 74 ? -16.756 10.558 9.776 1.00 74.00 74 THR A CA 1
ATOM 585 C C . THR A 1 74 ? -16.309 11.543 8.693 1.00 74.00 74 THR A C 1
ATOM 587 O O . THR A 1 74 ? -15.543 12.466 8.966 1.00 74.00 74 THR A O 1
ATOM 590 N N . ALA A 1 75 ? -16.808 11.394 7.461 1.00 76.94 75 ALA A N 1
ATOM 591 C CA . ALA A 1 75 ? -16.538 12.338 6.378 1.00 76.94 75 ALA A CA 1
ATOM 592 C C . ALA A 1 75 ? -17.173 13.715 6.637 1.00 76.94 75 ALA A C 1
ATOM 594 O O . ALA A 1 75 ? -16.535 14.739 6.379 1.00 76.94 75 ALA A O 1
ATOM 595 N N . LYS A 1 76 ? -18.400 13.759 7.175 1.00 80.94 76 LYS A N 1
ATOM 596 C CA . LYS A 1 76 ? -19.050 15.008 7.598 1.00 80.94 76 LYS A CA 1
ATOM 597 C 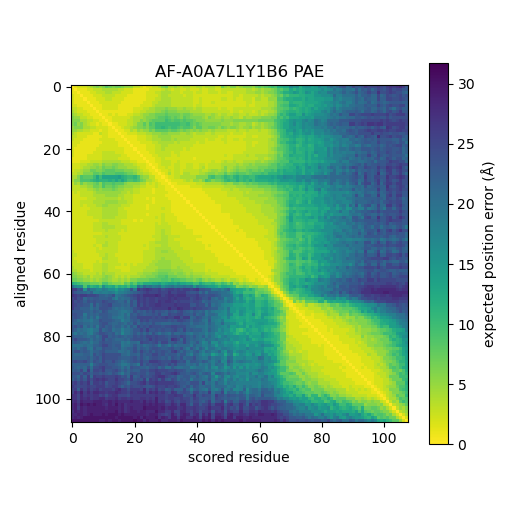C . LYS A 1 76 ? -18.272 15.699 8.717 1.00 80.94 76 LYS A C 1
ATOM 599 O O . LYS A 1 76 ? -17.952 16.871 8.561 1.00 80.94 76 LYS A O 1
ATOM 604 N N . GLU A 1 77 ? -17.894 14.985 9.777 1.00 82.50 77 GLU A N 1
ATOM 605 C CA . GLU A 1 77 ? -17.073 15.529 10.872 1.00 82.50 77 GLU A CA 1
ATOM 606 C C . GLU A 1 77 ? -15.731 16.069 10.352 1.00 82.50 77 GLU A C 1
ATOM 608 O O . GLU A 1 77 ? -15.328 17.173 10.711 1.00 82.50 77 GLU A O 1
ATOM 613 N N . ALA A 1 78 ? -15.051 15.340 9.461 1.00 83.88 78 ALA A N 1
ATOM 614 C CA . ALA A 1 78 ? -13.792 15.801 8.875 1.00 83.88 78 ALA A CA 1
ATOM 615 C C . ALA A 1 78 ? -13.970 17.065 8.012 1.00 83.88 78 ALA A C 1
ATOM 617 O O . ALA A 1 78 ? -13.127 17.963 8.052 1.00 83.88 78 ALA A O 1
ATOM 618 N N . THR A 1 79 ? -15.070 17.151 7.259 1.00 89.12 79 THR A N 1
ATOM 619 C CA . THR A 1 79 ? -15.394 18.314 6.419 1.00 89.12 79 THR A CA 1
ATOM 620 C C . THR A 1 79 ? -15.724 19.540 7.267 1.00 89.12 79 THR A C 1
ATOM 622 O O . THR A 1 79 ? -15.234 20.631 6.980 1.00 89.12 79 THR A O 1
ATOM 625 N N . GLU A 1 80 ? -16.503 19.371 8.335 1.00 88.81 80 GLU A N 1
ATOM 626 C CA . GLU A 1 80 ? -16.826 20.460 9.260 1.00 88.81 80 GLU A CA 1
ATOM 627 C C . GLU A 1 80 ? -15.584 20.943 10.015 1.00 88.81 80 GLU A C 1
ATOM 629 O O . GLU A 1 80 ? -15.313 22.142 10.049 1.00 88.81 80 GLU A O 1
ATOM 634 N N . LYS A 1 81 ? -14.728 20.026 10.480 1.00 90.50 81 LYS A N 1
ATOM 635 C CA . LYS A 1 81 ? -13.461 20.390 11.128 1.00 90.50 81 LYS A CA 1
ATOM 636 C C . LYS A 1 81 ? -12.524 21.156 10.188 1.00 90.50 81 LYS A C 1
ATOM 638 O O . LYS A 1 81 ? -11.855 22.101 10.605 1.00 90.50 81 LYS A O 1
ATOM 643 N N . ALA A 1 82 ? -12.496 20.790 8.905 1.00 91.75 82 ALA A N 1
ATOM 644 C CA . ALA A 1 82 ? -11.739 21.529 7.898 1.00 91.75 82 ALA A CA 1
ATOM 645 C C . ALA A 1 82 ? -12.292 22.953 7.698 1.00 91.75 82 ALA A C 1
ATOM 647 O O . ALA A 1 82 ? -11.512 23.909 7.675 1.00 91.75 82 ALA A O 1
ATOM 648 N N . LYS A 1 83 ? -13.620 23.123 7.625 1.00 92.62 83 LYS A N 1
ATOM 649 C CA . LYS A 1 83 ? -14.252 24.453 7.540 1.00 92.62 83 LYS A CA 1
ATOM 650 C C . LYS A 1 83 ? -13.944 25.319 8.760 1.00 92.62 83 LYS A C 1
ATOM 652 O O . LYS A 1 83 ? -13.575 26.479 8.587 1.00 92.62 83 LYS A O 1
ATOM 657 N N . GLU A 1 84 ? -14.025 24.767 9.970 1.00 89.69 84 GLU A N 1
ATOM 658 C CA . GLU A 1 84 ? -13.670 25.489 11.198 1.00 89.69 84 GLU A CA 1
ATOM 659 C C . GLU A 1 84 ? -12.213 25.962 11.179 1.00 89.69 84 GLU A C 1
ATOM 661 O O . GLU A 1 84 ? -11.931 27.125 11.471 1.00 89.69 84 GLU A O 1
ATOM 666 N N . THR A 1 85 ? -11.273 25.100 10.772 1.00 90.25 85 THR A N 1
ATOM 667 C CA . THR A 1 85 ? -9.861 25.505 10.666 1.00 90.25 85 THR A CA 1
ATOM 668 C C . THR A 1 85 ? -9.628 26.589 9.614 1.00 90.25 85 THR A C 1
ATOM 670 O O . THR A 1 85 ? -8.815 27.488 9.842 1.00 90.25 85 THR A O 1
ATOM 673 N N . ALA A 1 86 ? -10.361 26.558 8.495 1.00 92.56 86 ALA A N 1
ATOM 674 C CA . ALA A 1 86 ? -10.291 27.601 7.478 1.00 92.56 86 ALA A CA 1
ATOM 675 C C . ALA A 1 86 ? -10.817 28.946 8.011 1.00 92.56 86 ALA A C 1
ATOM 677 O O . ALA A 1 86 ? -10.150 29.969 7.850 1.00 92.56 86 ALA A O 1
ATOM 678 N N . LEU A 1 87 ? -11.953 28.942 8.718 1.00 91.81 87 LEU A N 1
ATOM 679 C CA . LEU A 1 87 ? -12.514 30.140 9.350 1.00 91.81 87 LEU A CA 1
ATOM 680 C C . LEU A 1 87 ? -11.558 30.729 10.397 1.00 91.81 87 LEU A C 1
ATOM 682 O O . LEU A 1 87 ? -11.261 31.926 10.366 1.00 91.81 87 LEU A O 1
ATOM 686 N N . ALA A 1 88 ? -10.984 29.888 11.258 1.00 91.75 88 ALA A N 1
ATOM 687 C CA . ALA A 1 88 ? -10.012 30.321 12.259 1.00 91.75 88 ALA A CA 1
ATOM 688 C C . ALA A 1 88 ? -8.756 30.958 11.633 1.00 91.75 88 ALA A C 1
ATOM 690 O O . ALA A 1 88 ? -8.211 31.922 12.173 1.00 91.75 88 ALA A O 1
ATOM 691 N N . ALA A 1 89 ? -8.293 30.449 10.487 1.00 92.12 89 ALA A N 1
ATOM 692 C CA . ALA A 1 89 ? -7.183 31.052 9.754 1.00 92.12 89 ALA A CA 1
ATOM 6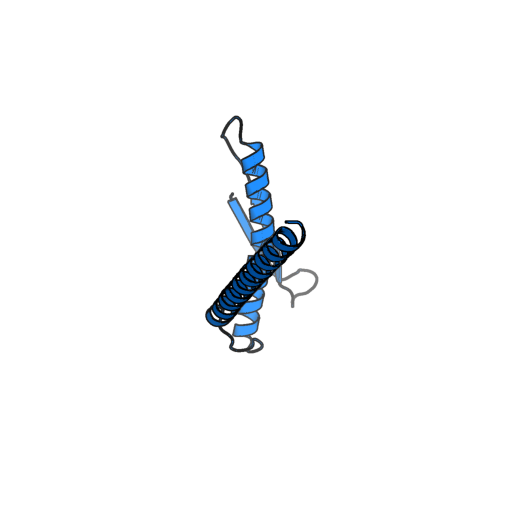93 C C . ALA A 1 89 ? -7.562 32.417 9.152 1.00 92.12 89 ALA A C 1
ATOM 695 O O . ALA A 1 89 ? -6.767 33.356 9.226 1.00 92.12 89 ALA A O 1
ATOM 696 N N . THR A 1 90 ? -8.777 32.555 8.605 1.00 91.94 90 THR A N 1
ATOM 697 C CA . THR A 1 90 ? -9.246 33.827 8.029 1.00 91.94 90 THR A CA 1
ATOM 698 C C . THR A 1 90 ? -9.409 34.931 9.072 1.00 91.94 90 THR A C 1
ATOM 700 O O . THR A 1 90 ? -8.988 36.060 8.825 1.00 91.94 90 THR A O 1
ATOM 703 N N . GLU A 1 91 ? -9.936 34.616 10.255 1.00 91.12 91 GLU A N 1
ATOM 704 C CA . GLU A 1 91 ? -10.074 35.598 11.338 1.00 91.12 91 GLU A CA 1
ATOM 705 C C . GLU A 1 91 ? -8.705 36.017 11.890 1.00 91.12 91 GLU A C 1
ATOM 707 O O . GLU A 1 91 ? -8.428 37.210 12.013 1.00 91.12 91 GLU A O 1
ATOM 712 N N . LYS A 1 92 ? -7.770 35.069 12.070 1.00 92.19 92 LYS A N 1
ATOM 713 C CA . LYS A 1 92 ? -6.377 35.402 12.424 1.00 92.19 92 LYS A CA 1
ATOM 714 C C . LYS A 1 92 ? -5.715 36.328 11.399 1.00 92.19 92 LYS A C 1
ATOM 716 O O . LYS A 1 92 ? -4.961 37.220 11.784 1.00 92.19 92 LYS A O 1
ATOM 721 N N . ALA A 1 93 ? -5.982 36.138 10.106 1.00 90.62 93 ALA A N 1
ATOM 722 C CA . ALA A 1 93 ? -5.445 37.004 9.059 1.00 90.62 93 ALA A CA 1
ATOM 723 C C . ALA A 1 93 ? -6.035 38.425 9.119 1.00 90.62 93 ALA A C 1
ATOM 725 O O . ALA A 1 93 ? -5.287 39.397 8.985 1.00 90.62 93 ALA A O 1
ATOM 726 N N . LYS A 1 94 ? -7.344 38.566 9.379 1.00 92.44 94 LYS A N 1
ATOM 727 C CA . LYS A 1 94 ? -7.989 39.877 9.575 1.00 92.44 94 LYS A CA 1
ATOM 728 C C . LYS A 1 94 ? -7.447 40.610 10.802 1.00 92.44 94 LYS A C 1
ATOM 730 O O . LYS A 1 94 ? -7.151 41.797 10.701 1.00 92.44 94 LYS A O 1
ATOM 735 N N . ASP A 1 95 ? -7.257 39.914 11.921 1.00 88.00 95 ASP A N 1
ATOM 736 C CA . ASP A 1 95 ? -6.703 40.496 13.150 1.00 88.00 95 ASP A CA 1
ATOM 737 C C . ASP A 1 95 ? -5.259 40.978 12.982 1.00 88.00 95 ASP A C 1
ATOM 739 O O . ASP A 1 95 ? -4.858 42.014 13.516 1.00 88.00 95 ASP A O 1
ATOM 743 N N . LEU A 1 96 ? -4.448 40.233 12.231 1.00 88.19 96 LEU A N 1
ATOM 744 C CA . LEU A 1 96 ? -3.085 40.650 11.912 1.00 88.19 96 LEU A CA 1
ATOM 745 C C . LEU A 1 96 ? -3.077 41.868 10.981 1.00 88.19 96 LEU A C 1
ATOM 747 O O . LEU A 1 96 ? -2.287 42.791 11.191 1.00 88.19 96 LEU A O 1
ATOM 751 N N . ALA A 1 97 ? -3.975 41.907 9.993 1.00 86.56 97 ALA A N 1
ATOM 752 C CA . ALA A 1 97 ? -4.114 43.041 9.086 1.00 86.56 97 ALA A CA 1
ATOM 753 C C . ALA A 1 97 ? -4.612 44.305 9.807 1.00 86.56 97 ALA A C 1
ATOM 755 O O . ALA A 1 97 ? -4.081 45.394 9.577 1.00 86.56 97 ALA A O 1
ATOM 756 N N . SER A 1 98 ? -5.579 44.172 10.720 1.00 84.12 98 SER A N 1
ATOM 757 C CA . SER A 1 98 ? -6.100 45.293 11.505 1.00 84.12 98 SER A CA 1
ATOM 758 C C . SER A 1 98 ? -5.031 45.857 12.442 1.00 84.12 98 SER A C 1
ATOM 760 O O . SER A 1 98 ? -4.797 47.064 12.421 1.00 84.12 98 SER A O 1
ATOM 762 N N . LYS A 1 99 ? -4.286 45.000 13.160 1.00 83.75 99 LYS A N 1
ATOM 763 C CA . LYS A 1 99 ? -3.140 45.406 13.998 1.00 83.75 99 LYS A CA 1
ATOM 764 C C . LYS A 1 99 ? -2.034 46.094 13.196 1.00 83.75 99 LYS A C 1
ATOM 766 O O . LYS A 1 99 ? -1.444 47.067 13.669 1.00 83.75 99 LYS A O 1
ATOM 771 N N . ALA A 1 100 ? -1.749 45.624 11.981 1.00 77.00 100 ALA A N 1
ATOM 772 C CA . ALA A 1 100 ? -0.779 46.266 11.096 1.00 77.00 100 ALA A CA 1
ATOM 773 C C . ALA A 1 100 ? -1.252 47.657 10.627 1.00 77.00 100 ALA A C 1
ATOM 775 O O . ALA A 1 100 ? -0.442 48.582 10.522 1.00 77.00 100 ALA A O 1
ATOM 776 N N . ALA A 1 101 ? -2.558 47.834 10.399 1.00 72.31 101 ALA A N 1
ATOM 777 C CA . ALA A 1 101 ? -3.148 49.112 10.010 1.00 72.31 101 ALA A CA 1
ATOM 778 C C . ALA A 1 101 ? -3.153 50.145 11.153 1.00 72.31 101 ALA A C 1
ATOM 780 O O . ALA A 1 101 ? -2.864 51.317 10.907 1.00 72.31 101 ALA A O 1
ATOM 781 N N . THR A 1 102 ? -3.409 49.740 12.404 1.00 68.56 102 THR A N 1
ATOM 782 C CA . THR A 1 102 ? -3.315 50.641 13.571 1.00 68.56 102 THR A CA 1
ATOM 783 C C . THR A 1 102 ? -1.878 51.066 13.845 1.00 68.56 102 THR A C 1
ATOM 785 O O . THR A 1 102 ? -1.635 52.240 14.113 1.00 68.56 102 THR A O 1
ATOM 788 N N . LYS A 1 103 ? -0.907 50.154 13.690 1.00 60.09 103 LYS A N 1
ATOM 789 C CA . LYS A 1 103 ? 0.517 50.480 13.865 1.00 60.09 103 LYS A CA 1
ATOM 790 C C . LYS A 1 103 ? 1.004 51.518 12.846 1.00 60.09 103 LYS A C 1
ATOM 792 O O . LYS A 1 103 ? 1.832 52.348 13.189 1.00 60.09 103 LYS A O 1
ATOM 797 N N . LYS A 1 104 ? 0.455 51.529 11.624 1.00 57.72 104 LYS A N 1
ATOM 798 C CA . LYS A 1 104 ? 0.760 52.545 10.597 1.00 57.72 104 LYS A CA 1
ATOM 799 C C . LYS A 1 104 ? 0.226 53.946 10.927 1.00 57.72 104 LYS A C 1
ATOM 801 O O . LYS A 1 104 ? 0.835 54.915 10.498 1.00 57.72 104 LYS A O 1
ATOM 806 N N . LYS A 1 105 ? -0.876 54.069 11.679 1.00 55.94 105 LYS A N 1
ATOM 807 C CA . LYS A 1 105 ? -1.457 55.370 12.076 1.00 55.94 105 LYS A CA 1
ATOM 808 C C . LYS A 1 105 ? -0.746 56.038 13.257 1.00 55.94 105 LYS A C 1
ATOM 810 O O . LYS A 1 105 ? -0.960 57.217 13.481 1.00 55.94 105 LYS A O 1
ATOM 815 N N . GLN A 1 106 ? 0.079 55.303 14.004 1.00 50.16 106 GLN A N 1
ATOM 816 C CA . GLN A 1 106 ? 0.801 55.815 15.177 1.00 50.16 106 GLN A CA 1
ATOM 817 C C . GLN A 1 106 ? 2.161 56.460 14.824 1.00 50.16 106 GLN A C 1
ATOM 819 O O . GLN A 1 106 ? 2.827 56.994 15.703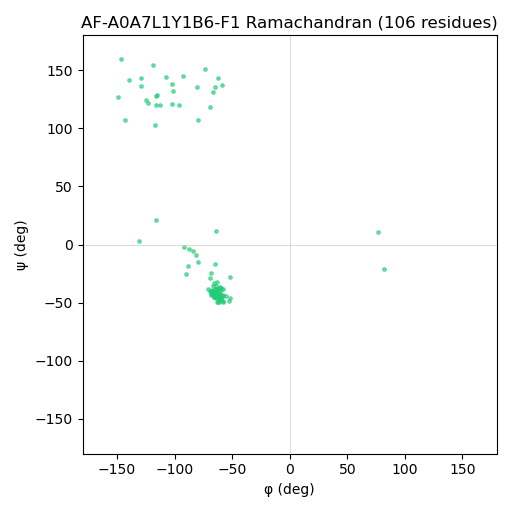 1.00 50.16 106 GLN A O 1
ATOM 824 N N . TYR A 1 107 ? 2.567 56.413 13.548 1.00 48.75 107 TYR A N 1
ATOM 825 C CA . TYR A 1 107 ? 3.803 57.016 13.021 1.00 48.75 107 TYR A CA 1
ATOM 826 C C . TYR A 1 107 ? 3.537 58.130 11.984 1.00 48.75 107 TYR A C 1
ATOM 828 O O . TYR A 1 107 ? 4.414 58.416 11.171 1.00 48.75 107 TYR A O 1
ATOM 836 N N . VAL A 1 108 ? 2.338 58.729 11.984 1.00 43.19 108 VAL A N 1
ATOM 837 C CA . VAL A 1 108 ? 2.001 59.922 11.180 1.00 43.19 108 VAL A CA 1
ATOM 838 C C . VAL A 1 108 ? 1.775 61.101 12.109 1.00 43.19 108 VAL A C 1
ATOM 840 O O . VAL A 1 108 ? 1.073 60.891 13.123 1.00 43.19 108 VAL A O 1
#

Radius of gyration: 24.5 Å; Cα contacts (8 Å, |Δi|>4): 55; chains: 1; bounding box: 33×81×40 Å